Protein AF-A0A527H7B0-F1 (afdb_monomer)

Sequence (97 aa):
HRHSRSQLLHALVGVVLVTTRYGRWMVPPDHAMWIPAGTEHSVEMLGDVSMRSVYVMPQAIPGLPEGLRVVGVTDLMHSLIVESEKLPQGGVLEGRG

Structure (mmCIF, N/CA/C/O backbone):
data_AF-A0A527H7B0-F1
#
_entry.id   AF-A0A5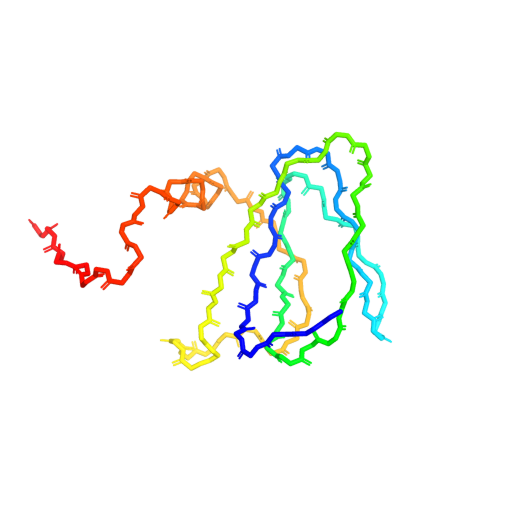27H7B0-F1
#
loop_
_atom_site.group_PDB
_atom_site.id
_atom_site.type_symbol
_atom_site.label_atom_id
_atom_site.label_alt_id
_atom_site.label_comp_id
_atom_site.label_asym_id
_atom_site.label_entity_id
_atom_site.label_seq_id
_atom_site.pdbx_PDB_ins_code
_atom_site.Cartn_x
_atom_site.Cartn_y
_atom_site.Cartn_z
_atom_site.occupancy
_atom_site.B_iso_or_equiv
_atom_site.auth_seq_id
_atom_site.auth_comp_id
_atom_site.auth_asym_id
_atom_site.auth_atom_id
_atom_site.pdbx_PDB_model_num
ATOM 1 N N . HIS A 1 1 ? -2.824 -12.048 6.471 1.00 94.12 1 HIS A N 1
ATOM 2 C CA . HIS A 1 1 ? -2.820 -11.379 7.784 1.00 94.12 1 HIS A CA 1
ATOM 3 C C . HIS A 1 1 ? -3.747 -10.161 7.752 1.00 94.12 1 HIS A C 1
ATOM 5 O O . HIS A 1 1 ? -4.326 -9.870 6.713 1.00 94.12 1 HIS A O 1
ATOM 11 N N . ARG A 1 2 ? -3.947 -9.487 8.890 1.00 94.50 2 ARG A N 1
ATOM 12 C CA . ARG A 1 2 ? -4.730 -8.244 9.010 1.00 94.50 2 ARG A CA 1
ATOM 13 C C . ARG A 1 2 ? -4.134 -7.361 10.103 1.00 94.50 2 ARG A C 1
ATOM 15 O O . ARG A 1 2 ? -3.490 -7.881 11.012 1.00 94.50 2 ARG A O 1
ATOM 22 N N . HIS A 1 3 ? -4.394 -6.063 10.049 1.00 94.88 3 HIS A N 1
ATOM 23 C CA . HIS A 1 3 ? -3.888 -5.074 11.005 1.00 94.88 3 HIS A CA 1
ATOM 24 C C . HIS A 1 3 ? -4.989 -4.075 11.402 1.00 94.88 3 HIS A C 1
ATOM 26 O O . HIS A 1 3 ? -5.970 -3.901 10.680 1.00 94.88 3 HIS A O 1
ATOM 32 N N . SER A 1 4 ? -4.840 -3.420 12.558 1.00 95.38 4 SER A N 1
ATOM 33 C CA . SER A 1 4 ? -5.833 -2.478 13.112 1.00 95.38 4 SER A CA 1
ATOM 34 C C . SER A 1 4 ? -5.783 -1.068 12.509 1.00 95.38 4 SER A C 1
ATOM 36 O O . SER A 1 4 ? -6.703 -0.282 12.715 1.00 95.38 4 SER A O 1
ATOM 38 N N . ARG A 1 5 ? -4.721 -0.737 11.770 1.00 96.31 5 ARG A N 1
ATOM 39 C CA . ARG A 1 5 ? -4.574 0.519 11.013 1.00 96.31 5 ARG A CA 1
ATOM 40 C C . ARG A 1 5 ? -4.931 0.290 9.552 1.00 96.31 5 ARG A C 1
ATOM 42 O O . ARG A 1 5 ? -4.921 -0.850 9.124 1.00 96.31 5 ARG A O 1
ATOM 49 N N . SER A 1 6 ? -5.246 1.317 8.783 1.00 96.62 6 SER A N 1
ATOM 50 C CA . SER A 1 6 ? -5.264 1.191 7.323 1.00 96.62 6 SER A CA 1
ATOM 51 C C . SER A 1 6 ? -3.831 1.239 6.796 1.00 96.62 6 SER A C 1
ATOM 53 O O . SER A 1 6 ? -2.965 1.840 7.433 1.00 96.62 6 SER A O 1
ATOM 55 N N . GLN A 1 7 ? -3.570 0.606 5.661 1.00 97.12 7 GLN A N 1
ATOM 56 C CA . GLN A 1 7 ? -2.252 0.546 5.036 1.00 97.12 7 GLN A CA 1
ATOM 57 C C . GLN A 1 7 ? -2.327 1.103 3.617 1.00 97.12 7 GLN A C 1
ATOM 59 O O . GLN A 1 7 ? -3.197 0.720 2.841 1.00 97.12 7 GLN A O 1
ATOM 64 N N . LEU A 1 8 ? -1.386 1.972 3.266 1.00 96.50 8 LEU A N 1
ATOM 65 C CA . LEU A 1 8 ? -1.060 2.303 1.887 1.00 96.50 8 LEU A CA 1
ATOM 66 C C . LEU A 1 8 ? 0.221 1.550 1.517 1.00 96.50 8 LEU A C 1
ATOM 68 O O . LEU A 1 8 ? 1.298 1.893 2.005 1.00 96.50 8 LEU A O 1
ATOM 72 N N . LEU A 1 9 ? 0.095 0.507 0.700 1.00 97.00 9 LEU A N 1
ATOM 73 C CA . LEU A 1 9 ? 1.203 -0.320 0.225 1.00 97.00 9 LEU A CA 1
ATOM 74 C C . LEU A 1 9 ? 1.660 0.189 -1.139 1.00 97.00 9 LEU A C 1
ATOM 76 O O . LEU A 1 9 ? 0.888 0.144 -2.090 1.00 97.00 9 LEU A O 1
ATOM 80 N N . HIS A 1 10 ? 2.907 0.633 -1.249 1.00 96.69 10 HIS A N 1
ATOM 81 C CA . HIS A 1 10 ? 3.493 1.156 -2.481 1.00 96.69 10 HIS A CA 1
ATOM 82 C C . HIS A 1 10 ? 4.707 0.319 -2.889 1.00 96.69 10 HIS A C 1
ATOM 84 O O . HIS A 1 10 ? 5.632 0.144 -2.092 1.00 96.69 10 HIS A O 1
ATOM 90 N N . ALA A 1 11 ? 4.710 -0.206 -4.112 1.00 94.88 11 ALA A N 1
ATOM 91 C CA . ALA A 1 11 ? 5.899 -0.830 -4.680 1.00 94.88 11 ALA A CA 1
ATOM 92 C C . ALA A 1 11 ? 6.866 0.270 -5.146 1.00 94.88 11 ALA A C 1
ATOM 94 O O . ALA A 1 11 ? 6.447 1.228 -5.777 1.00 94.88 11 ALA A O 1
ATOM 95 N N . LEU A 1 12 ? 8.151 0.143 -4.826 1.00 92.75 12 LEU A N 1
ATOM 96 C CA . LEU A 1 12 ? 9.213 1.017 -5.337 1.00 92.75 12 LEU A CA 1
ATOM 97 C C . LEU A 1 12 ? 9.907 0.386 -6.547 1.00 92.75 12 LEU A C 1
ATOM 99 O O . LEU A 1 12 ? 10.292 1.073 -7.485 1.00 92.75 12 LEU A O 1
ATOM 103 N N . VAL A 1 13 ? 10.088 -0.934 -6.502 1.00 93.50 13 VAL A N 1
ATOM 104 C CA . VAL A 1 13 ? 10.702 -1.751 -7.554 1.00 93.50 13 VAL A CA 1
ATOM 105 C C . VAL A 1 13 ? 9.962 -3.083 -7.601 1.00 93.50 13 VAL A C 1
ATOM 107 O O . VAL A 1 13 ? 9.498 -3.563 -6.564 1.00 93.50 13 VAL A O 1
ATOM 110 N N . GLY A 1 14 ? 9.859 -3.672 -8.793 1.00 93.44 14 GLY A N 1
ATOM 111 C CA . GLY A 1 14 ? 9.168 -4.939 -9.009 1.00 93.44 14 GLY A CA 1
ATOM 112 C C . GLY A 1 14 ? 7.650 -4.809 -8.880 1.00 93.44 14 GLY A C 1
ATOM 113 O O . GLY A 1 14 ? 7.092 -3.719 -8.993 1.00 93.44 14 GLY A O 1
ATOM 114 N N . VAL A 1 15 ? 6.967 -5.935 -8.681 1.00 95.31 15 VAL A N 1
ATOM 115 C CA . VAL A 1 15 ? 5.503 -5.981 -8.614 1.00 95.31 15 VAL A CA 1
ATOM 116 C C . VAL A 1 15 ? 5.055 -6.675 -7.336 1.00 95.31 15 VAL A C 1
ATOM 118 O O . VAL A 1 15 ? 5.508 -7.775 -7.019 1.00 95.31 15 VAL A O 1
ATOM 121 N N . VAL A 1 16 ? 4.110 -6.060 -6.628 1.00 97.25 16 VAL A N 1
ATOM 122 C CA . VAL A 1 16 ? 3.455 -6.675 -5.472 1.00 97.25 16 VAL A CA 1
ATOM 123 C C . VAL A 1 16 ? 2.081 -7.201 -5.870 1.00 97.25 16 VAL A C 1
ATOM 125 O O . VAL A 1 16 ? 1.281 -6.489 -6.468 1.00 97.25 16 VAL A O 1
ATOM 128 N N . LEU A 1 17 ? 1.775 -8.442 -5.507 1.00 97.50 17 LEU A N 1
ATOM 129 C CA . LEU A 1 17 ? 0.438 -9.013 -5.605 1.00 97.50 17 LEU A CA 1
ATOM 130 C C . LEU A 1 17 ? -0.226 -9.018 -4.233 1.00 97.50 17 LEU A C 1
ATOM 132 O O . LEU A 1 17 ? 0.272 -9.632 -3.291 1.00 97.50 17 LEU A O 1
ATOM 136 N N . VAL A 1 18 ? -1.384 -8.377 -4.134 1.00 97.81 18 VAL A N 1
ATOM 137 C CA . VAL A 1 18 ? -2.202 -8.367 -2.921 1.00 97.81 18 VAL A CA 1
ATOM 138 C C . VAL A 1 18 ? -3.431 -9.225 -3.157 1.00 97.81 18 VAL A C 1
ATOM 140 O O . VAL A 1 18 ? -4.198 -8.975 -4.085 1.00 97.81 18 VAL A O 1
ATOM 143 N N . THR A 1 19 ? -3.642 -10.228 -2.313 1.00 98.12 19 THR A N 1
ATOM 144 C CA . THR A 1 19 ? -4.839 -11.078 -2.359 1.00 98.12 19 THR A CA 1
ATOM 145 C C . THR A 1 19 ? -5.701 -10.798 -1.145 1.00 98.12 19 THR A C 1
ATOM 147 O O . THR A 1 19 ? -5.198 -10.755 -0.027 1.00 98.12 19 THR A O 1
ATOM 150 N N . THR A 1 20 ? -7.003 -10.635 -1.346 1.00 97.12 20 THR A N 1
ATOM 151 C CA . THR A 1 20 ? -8.003 -10.544 -0.276 1.00 97.12 20 THR A CA 1
ATOM 152 C C . THR A 1 20 ? -9.179 -11.460 -0.602 1.00 97.12 20 THR A C 1
ATOM 154 O O . THR A 1 20 ? -9.267 -12.009 -1.700 1.00 97.12 20 THR A O 1
ATOM 157 N N . ARG A 1 21 ? -10.149 -11.579 0.311 1.00 96.56 21 ARG A N 1
ATOM 158 C CA . ARG A 1 21 ? -11.411 -12.282 0.013 1.00 96.56 21 ARG A CA 1
ATOM 159 C C . ARG A 1 21 ? -12.199 -11.683 -1.161 1.00 96.56 21 ARG A C 1
ATOM 161 O O . ARG A 1 21 ? -13.093 -12.333 -1.683 1.00 96.56 21 ARG A O 1
ATOM 168 N N . TYR A 1 22 ? -11.906 -10.437 -1.531 1.00 95.50 22 TYR A N 1
ATOM 169 C CA . TYR A 1 22 ? -12.615 -9.702 -2.575 1.00 95.50 22 TYR A CA 1
ATOM 170 C C . TYR A 1 22 ? -11.942 -9.806 -3.949 1.00 95.50 22 TYR A C 1
ATOM 172 O O . TYR A 1 22 ? -12.508 -9.332 -4.929 1.00 95.50 22 TYR A O 1
ATOM 180 N N . GLY A 1 23 ? -10.739 -10.382 -4.034 1.00 96.25 23 GLY A N 1
ATOM 181 C CA . GLY A 1 23 ? -10.007 -10.495 -5.292 1.00 96.25 23 GLY A CA 1
ATOM 182 C C . GLY A 1 23 ? -8.492 -10.475 -5.127 1.00 96.25 23 GLY A C 1
ATOM 183 O O . GLY A 1 23 ? -7.956 -10.627 -4.027 1.00 96.25 23 GLY A O 1
ATOM 184 N N . ARG A 1 24 ? -7.797 -10.276 -6.248 1.00 96.50 24 ARG A N 1
ATOM 185 C CA . ARG A 1 24 ? -6.338 -10.175 -6.312 1.00 96.50 24 ARG A CA 1
ATOM 186 C C .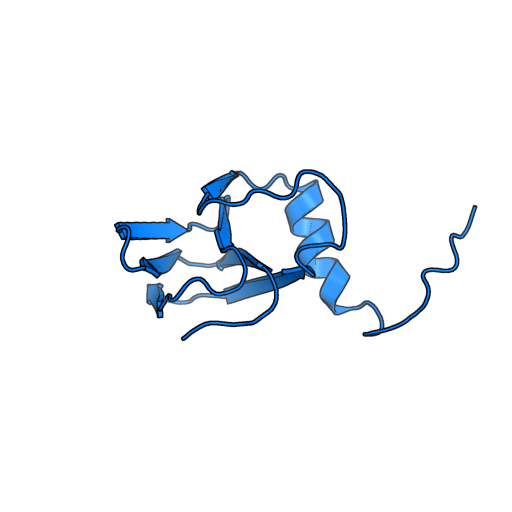 ARG A 1 24 ? -5.955 -8.974 -7.167 1.00 96.50 24 ARG A C 1
ATOM 188 O O . ARG A 1 24 ? -6.488 -8.809 -8.261 1.00 96.50 24 ARG A O 1
ATOM 195 N N . TRP A 1 25 ? -5.041 -8.154 -6.665 1.00 96.44 25 TRP A N 1
ATOM 196 C CA . TRP A 1 25 ? -4.583 -6.926 -7.308 1.00 96.44 25 TRP A CA 1
ATOM 197 C C . TRP A 1 25 ? -3.087 -6.983 -7.536 1.00 96.44 25 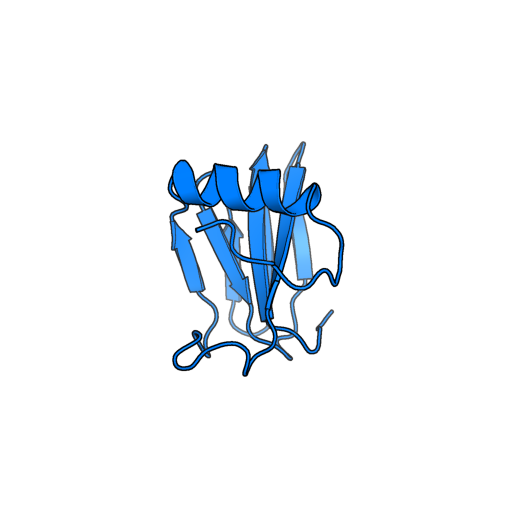TRP A C 1
ATOM 199 O O . TRP A 1 25 ? -2.334 -7.426 -6.670 1.00 96.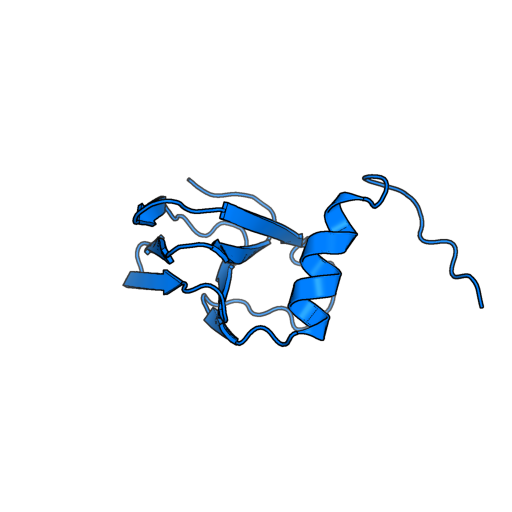44 25 TRP A O 1
ATOM 209 N N . MET A 1 26 ? -2.676 -6.500 -8.700 1.00 95.81 26 MET A N 1
ATOM 210 C CA . MET A 1 26 ? -1.284 -6.265 -9.041 1.00 95.81 26 MET A CA 1
ATOM 211 C C . MET A 1 26 ? -0.958 -4.795 -8.771 1.00 95.81 26 MET A C 1
ATOM 213 O O . MET A 1 26 ? -1.693 -3.912 -9.208 1.00 95.81 26 MET A O 1
ATOM 217 N N . VAL A 1 27 ? 0.125 -4.546 -8.041 1.00 96.56 27 VAL A N 1
ATOM 218 C CA . VAL A 1 27 ? 0.584 -3.217 -7.628 1.00 96.56 27 VAL A CA 1
ATOM 219 C C . VAL A 1 27 ? 1.989 -2.996 -8.204 1.00 96.56 27 VAL A C 1
ATOM 221 O O . VAL A 1 27 ? 2.969 -3.465 -7.616 1.00 96.56 27 VAL A O 1
ATOM 224 N N . PRO A 1 28 ? 2.095 -2.367 -9.388 1.00 95.19 28 PRO A N 1
ATOM 225 C CA . PRO A 1 28 ? 3.373 -1.969 -9.988 1.00 95.19 28 PRO A CA 1
ATOM 226 C C . PRO A 1 28 ? 3.972 -0.705 -9.323 1.00 95.19 28 PRO A C 1
ATOM 228 O O . PRO A 1 28 ? 3.300 -0.084 -8.494 1.00 95.19 28 PRO A O 1
ATOM 231 N N . PRO A 1 29 ? 5.216 -0.305 -9.669 1.00 92.12 29 PRO A N 1
ATOM 232 C CA . PRO A 1 29 ? 5.940 0.784 -8.998 1.00 92.12 29 PRO A CA 1
ATOM 233 C C . PRO A 1 29 ? 5.314 2.182 -9.071 1.00 92.12 29 PRO A C 1
ATOM 235 O O . PRO A 1 29 ? 5.631 3.042 -8.262 1.00 92.12 29 PRO A O 1
ATOM 238 N N . ASP A 1 30 ? 4.433 2.437 -10.031 1.00 93.12 30 ASP A N 1
ATOM 239 C CA . ASP A 1 30 ? 3.704 3.701 -10.207 1.00 93.12 30 ASP A CA 1
ATOM 240 C C . ASP A 1 30 ? 2.346 3.712 -9.477 1.00 93.12 30 ASP A C 1
ATOM 242 O O . ASP A 1 30 ? 1.580 4.675 -9.560 1.00 93.12 30 ASP A O 1
ATOM 246 N N . HIS A 1 31 ? 2.043 2.645 -8.733 1.00 95.88 31 HIS A N 1
ATOM 247 C CA . HIS A 1 31 ? 0.791 2.475 -8.013 1.00 95.88 31 HIS A CA 1
ATOM 248 C C . HIS A 1 31 ? 1.010 2.146 -6.536 1.00 95.88 31 HIS A C 1
ATOM 250 O O . HIS A 1 31 ? 2.056 1.672 -6.082 1.00 95.88 31 HIS A O 1
ATOM 256 N N . ALA A 1 32 ? -0.038 2.388 -5.762 1.00 97.12 32 ALA A N 1
ATOM 257 C CA . ALA A 1 32 ? -0.165 1.914 -4.401 1.00 97.12 32 ALA A CA 1
ATOM 258 C C . ALA A 1 32 ? -1.542 1.290 -4.192 1.00 97.12 32 ALA A C 1
ATOM 260 O O . ALA A 1 32 ? -2.514 1.629 -4.868 1.00 97.12 32 ALA A O 1
ATOM 261 N N . MET A 1 33 ? -1.639 0.391 -3.222 1.00 97.56 33 MET A N 1
ATOM 262 C CA . MET A 1 33 ? -2.898 -0.181 -2.785 1.00 97.56 33 MET A CA 1
ATOM 263 C C . MET A 1 33 ? -3.249 0.316 -1.392 1.00 97.56 33 MET A C 1
ATOM 265 O O . MET A 1 33 ? -2.495 0.141 -0.437 1.00 97.56 33 MET A O 1
ATOM 269 N N . TRP A 1 34 ? -4.427 0.916 -1.284 1.00 97.44 34 TRP A N 1
ATOM 270 C CA . TRP A 1 34 ? -5.074 1.205 -0.020 1.00 97.44 34 TRP A CA 1
ATOM 271 C C . TRP A 1 34 ? -5.804 -0.035 0.492 1.00 97.44 34 TRP A C 1
ATOM 273 O O . TRP A 1 34 ? -6.667 -0.601 -0.190 1.00 97.44 34 TRP A O 1
ATOM 283 N N . ILE A 1 35 ? -5.458 -0.432 1.711 1.00 97.62 35 ILE A N 1
ATOM 284 C CA . ILE A 1 35 ? -5.988 -1.586 2.425 1.00 97.62 35 ILE A CA 1
ATOM 285 C C . ILE A 1 35 ? -6.596 -1.079 3.741 1.00 97.62 35 ILE A C 1
ATOM 287 O O . ILE A 1 35 ? -5.856 -0.734 4.667 1.00 97.62 35 ILE A O 1
ATOM 291 N N . PRO A 1 36 ? -7.933 -1.011 3.857 1.00 97.06 36 PRO A N 1
ATOM 292 C CA . PRO A 1 36 ? -8.592 -0.563 5.078 1.00 97.06 36 PRO A CA 1
ATOM 293 C C . PRO A 1 36 ? -8.262 -1.452 6.282 1.00 97.06 36 PRO A C 1
ATOM 295 O O . PRO A 1 36 ? -8.068 -2.666 6.143 1.00 97.06 36 PRO A O 1
ATOM 298 N N . ALA A 1 37 ? -8.251 -0.859 7.476 1.00 96.50 37 ALA A N 1
ATOM 299 C CA . ALA A 1 37 ? -8.085 -1.590 8.729 1.00 96.50 37 ALA A CA 1
ATOM 300 C C . ALA A 1 37 ? -9.028 -2.795 8.845 1.00 96.50 37 ALA A C 1
ATOM 302 O O . ALA A 1 37 ? -10.188 -2.755 8.443 1.00 96.50 37 ALA A O 1
ATOM 303 N N . GLY A 1 38 ? -8.519 -3.886 9.415 1.00 96.44 38 GLY A N 1
ATOM 304 C CA . GLY A 1 38 ? -9.266 -5.131 9.586 1.00 96.44 38 GLY A CA 1
ATOM 305 C C . GLY A 1 38 ? -9.410 -5.974 8.316 1.00 96.44 38 GLY A C 1
ATOM 306 O O . GLY A 1 38 ? -9.855 -7.118 8.423 1.00 96.44 38 GLY A O 1
ATOM 307 N N . THR A 1 39 ? -8.991 -5.475 7.147 1.00 97.38 39 THR A N 1
ATOM 308 C CA . THR A 1 39 ? -9.018 -6.250 5.900 1.00 97.38 39 THR A CA 1
ATOM 309 C C . THR A 1 39 ? -8.005 -7.384 5.961 1.00 97.38 39 THR A C 1
ATOM 311 O O . THR A 1 39 ? -6.799 -7.162 6.085 1.00 97.38 39 THR A O 1
ATOM 314 N N . GLU A 1 40 ? -8.494 -8.615 5.850 1.00 98.00 40 GLU A N 1
ATOM 315 C CA . GLU A 1 40 ? -7.636 -9.778 5.685 1.00 98.00 40 GLU A CA 1
ATOM 316 C C . GLU A 1 40 ? -7.052 -9.818 4.274 1.00 98.00 40 GLU A C 1
ATOM 318 O O . GLU A 1 40 ? -7.782 -9.775 3.279 1.00 98.00 40 GLU A O 1
ATOM 323 N N . HIS A 1 41 ? -5.727 -9.885 4.203 1.00 98.00 41 HIS A N 1
ATOM 324 C CA . HIS A 1 41 ? -4.991 -9.886 2.951 1.00 98.00 41 HIS A CA 1
ATOM 325 C C . HIS A 1 41 ? -3.676 -10.670 3.051 1.00 98.00 41 HIS A C 1
ATOM 327 O O . HIS A 1 41 ? -3.108 -10.847 4.132 1.00 98.00 41 HIS A O 1
ATOM 333 N N . SER A 1 42 ? -3.166 -11.147 1.923 1.00 97.75 42 SER A N 1
ATOM 334 C CA . SER A 1 42 ? -1.802 -11.659 1.778 1.00 97.75 42 SER A CA 1
ATOM 335 C C . SER A 1 42 ? -1.059 -10.861 0.716 1.00 97.75 42 SER A C 1
ATOM 337 O O . SER A 1 42 ? -1.671 -10.265 -0.172 1.00 97.75 42 SER A O 1
ATOM 339 N N . VAL A 1 43 ? 0.264 -10.830 0.846 1.00 96.88 43 VAL A N 1
ATOM 340 C CA . VAL A 1 43 ? 1.167 -10.091 -0.032 1.00 96.88 43 VAL A CA 1
ATOM 341 C C . VAL A 1 43 ? 2.173 -11.077 -0.603 1.00 96.88 43 VAL A C 1
ATOM 343 O O . VAL A 1 43 ? 2.776 -11.843 0.146 1.00 96.88 43 VAL A O 1
ATOM 346 N N . GLU A 1 44 ? 2.339 -11.048 -1.917 1.00 97.12 44 GLU A N 1
ATOM 347 C CA . GLU A 1 44 ? 3.316 -11.831 -2.663 1.00 97.12 44 GLU A CA 1
ATOM 348 C C . GLU A 1 44 ? 4.189 -10.883 -3.489 1.00 97.12 44 GLU A C 1
ATOM 350 O O . GLU A 1 44 ? 3.699 -9.914 -4.070 1.00 97.12 44 GLU A O 1
ATOM 355 N N . MET A 1 45 ? 5.490 -11.150 -3.514 1.00 95.75 45 MET A N 1
ATOM 356 C CA . MET A 1 45 ? 6.479 -10.355 -4.236 1.00 95.75 45 MET A CA 1
ATOM 357 C C . MET A 1 45 ? 6.837 -11.075 -5.534 1.00 95.75 45 MET A C 1
ATOM 359 O O . MET A 1 45 ? 7.280 -12.222 -5.494 1.00 95.75 45 MET A O 1
ATOM 363 N N . LEU A 1 46 ? 6.640 -10.417 -6.677 1.00 93.38 46 LEU A N 1
ATOM 364 C CA . LEU A 1 46 ? 7.030 -10.946 -7.979 1.00 93.38 46 LEU A CA 1
ATOM 365 C C . LEU A 1 46 ? 8.341 -10.309 -8.447 1.00 93.38 46 LEU A C 1
ATOM 367 O O . LEU A 1 46 ? 8.367 -9.142 -8.843 1.00 93.38 46 LEU A O 1
ATOM 371 N N . GLY A 1 47 ? 9.409 -11.110 -8.445 1.00 89.56 47 GLY A N 1
ATOM 372 C CA . GLY A 1 47 ? 10.765 -10.675 -8.78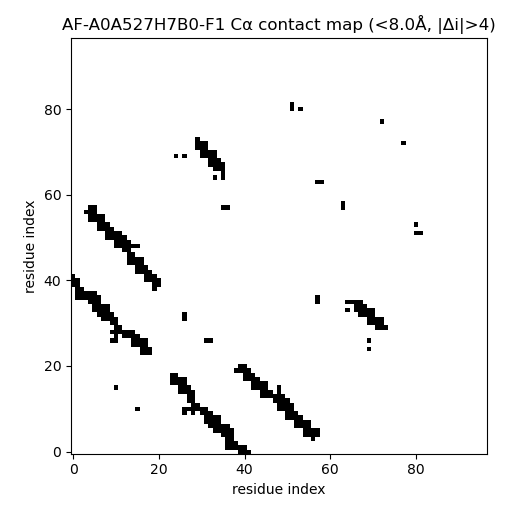9 1.00 89.56 47 GLY A CA 1
ATOM 373 C C . GLY A 1 47 ? 11.461 -9.947 -7.638 1.00 89.56 47 GLY A C 1
ATOM 374 O O . GLY A 1 47 ? 11.093 -10.113 -6.474 1.00 89.56 47 GLY A O 1
ATOM 375 N N . ASP A 1 48 ? 12.461 -9.131 -7.971 1.00 92.38 48 ASP A N 1
ATOM 376 C CA . ASP A 1 48 ? 13.154 -8.289 -6.995 1.00 92.38 48 ASP A CA 1
ATOM 377 C C . ASP A 1 48 ? 12.266 -7.104 -6.616 1.00 92.38 48 ASP A C 1
ATOM 379 O O . ASP A 1 48 ? 12.125 -6.133 -7.363 1.00 92.38 48 ASP A O 1
ATOM 383 N N . VAL A 1 49 ? 11.632 -7.211 -5.448 1.00 93.38 49 VAL A N 1
ATOM 384 C CA . VAL A 1 49 ? 10.671 -6.222 -4.966 1.00 93.38 49 VAL A CA 1
ATOM 385 C C . VAL A 1 49 ? 11.241 -5.426 -3.804 1.00 93.38 49 VAL A C 1
ATOM 387 O O . VAL A 1 49 ? 11.652 -5.977 -2.784 1.00 93.38 49 VAL A O 1
ATOM 390 N N . SER A 1 50 ? 11.158 -4.105 -3.926 1.00 93.38 50 SER A N 1
ATOM 391 C CA . SER A 1 50 ? 11.251 -3.183 -2.797 1.00 93.38 50 SER A CA 1
ATOM 392 C C . SER A 1 50 ? 9.908 -2.490 -2.645 1.00 93.38 50 SER A C 1
ATOM 394 O O . SER A 1 50 ? 9.323 -2.055 -3.634 1.00 93.38 50 SER A O 1
ATOM 396 N N . MET A 1 51 ? 9.402 -2.386 -1.418 1.00 94.31 51 MET A N 1
ATOM 397 C CA . MET A 1 51 ? 8.123 -1.737 -1.139 1.00 94.31 51 MET A CA 1
ATOM 398 C C . MET A 1 51 ? 8.194 -0.861 0.108 1.00 94.31 51 MET A C 1
ATOM 400 O O . MET A 1 51 ? 9.095 -0.993 0.943 1.00 94.31 51 MET A O 1
ATOM 404 N N . ARG A 1 52 ? 7.208 0.024 0.235 1.00 94.62 52 ARG A N 1
ATOM 405 C CA . ARG A 1 52 ? 6.957 0.870 1.401 1.00 94.62 52 ARG A CA 1
ATOM 406 C C . ARG A 1 52 ? 5.518 0.730 1.843 1.00 94.62 52 ARG A C 1
ATOM 408 O O . ARG A 1 52 ? 4.624 0.460 1.045 1.00 94.62 52 ARG A O 1
ATOM 415 N N . SER A 1 53 ? 5.298 0.872 3.142 1.00 94.38 53 SER A N 1
ATOM 416 C CA . SER A 1 53 ? 3.967 0.802 3.732 1.00 94.38 53 SER A CA 1
ATOM 417 C C . SER A 1 53 ? 3.774 1.948 4.701 1.00 94.38 53 SER A C 1
ATOM 419 O O . SER A 1 53 ? 4.500 2.059 5.685 1.00 94.38 53 SER A O 1
ATOM 421 N N . VAL A 1 54 ? 2.770 2.774 4.428 1.00 94.00 54 VAL A N 1
ATOM 422 C CA . VAL A 1 54 ? 2.339 3.838 5.335 1.00 94.00 54 VAL A CA 1
ATOM 423 C C . VAL A 1 54 ? 1.101 3.356 6.071 1.00 94.00 54 VAL A C 1
ATOM 425 O O . VAL A 1 54 ? 0.116 2.968 5.446 1.00 94.00 54 VAL A O 1
ATOM 428 N N . TYR A 1 55 ? 1.145 3.384 7.401 1.00 94.00 55 TYR A N 1
ATOM 429 C CA . TYR A 1 55 ? 0.014 2.993 8.234 1.00 94.00 55 TYR A CA 1
ATOM 430 C C . TYR A 1 55 ? -0.705 4.217 8.783 1.00 94.00 55 TYR A C 1
ATOM 432 O O . TYR A 1 55 ? -0.094 5.084 9.402 1.00 94.00 55 TYR A O 1
ATOM 440 N N . VAL A 1 56 ? -2.022 4.246 8.611 1.00 93.25 56 VAL A N 1
ATOM 441 C CA . VAL A 1 56 ? -2.881 5.373 8.979 1.00 93.25 56 VAL A CA 1
ATOM 442 C C . VAL A 1 56 ? -3.943 4.887 9.960 1.00 93.25 56 VAL A C 1
ATOM 444 O O . VAL A 1 56 ? -4.574 3.854 9.739 1.00 93.25 56 VAL A O 1
ATOM 447 N N . MET A 1 57 ? -4.154 5.603 11.068 1.00 94.62 57 MET A N 1
ATOM 448 C CA . MET A 1 57 ? -5.274 5.283 11.961 1.00 94.62 57 MET A CA 1
ATOM 449 C C . MET A 1 57 ? -6.602 5.548 11.22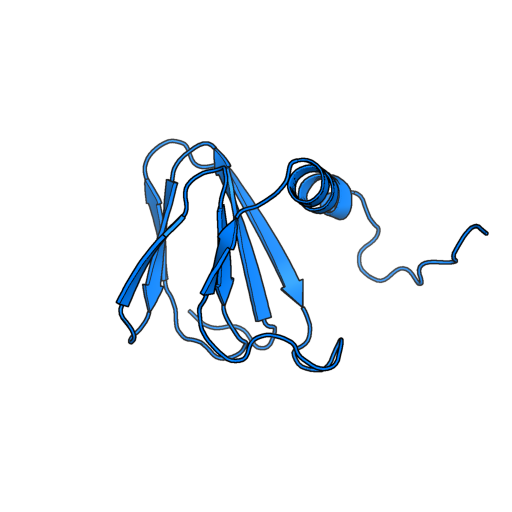9 1.00 94.62 57 MET A C 1
ATOM 451 O O . MET A 1 57 ? -6.711 6.591 10.586 1.00 94.62 57 MET A O 1
ATOM 455 N N . PRO A 1 58 ? -7.624 4.675 11.321 1.00 90.12 58 PRO A N 1
ATOM 456 C CA . PRO A 1 58 ? -8.861 4.845 10.548 1.00 90.12 58 PRO A CA 1
ATOM 457 C C . PRO A 1 58 ? -9.619 6.149 10.837 1.00 90.12 58 PRO A C 1
ATOM 459 O O . PRO A 1 58 ? -10.402 6.595 10.010 1.00 90.12 58 PRO A O 1
ATOM 462 N N . GLN A 1 59 ? -9.371 6.770 11.991 1.00 89.69 59 GLN A N 1
ATOM 463 C CA . GLN A 1 59 ? -9.961 8.043 12.413 1.00 89.69 59 GLN A CA 1
ATOM 464 C C . GLN A 1 59 ? -8.964 9.212 12.367 1.00 89.69 59 GLN A C 1
ATOM 466 O O . GLN A 1 59 ? -9.236 10.261 12.940 1.00 89.69 59 GLN A O 1
ATOM 471 N N . ALA A 1 60 ? -7.802 9.045 11.722 1.00 90.88 60 ALA A N 1
ATOM 472 C CA . ALA A 1 60 ? -6.789 10.099 11.649 1.00 90.88 60 ALA A CA 1
ATOM 473 C C . ALA A 1 60 ? -7.313 11.356 10.940 1.00 90.88 60 ALA A C 1
ATOM 475 O O . ALA A 1 60 ? -7.016 12.466 11.371 1.00 90.88 60 ALA A O 1
ATOM 476 N N . ILE A 1 61 ? -8.092 11.173 9.867 1.00 91.81 61 ILE A N 1
ATOM 477 C CA . ILE A 1 61 ? -8.756 12.248 9.123 1.00 91.81 61 ILE A CA 1
ATOM 478 C C . ILE A 1 61 ? -10.146 11.786 8.651 1.00 91.81 61 ILE A C 1
ATOM 480 O O . ILE A 1 61 ? -10.323 10.600 8.354 1.00 91.81 61 ILE A O 1
ATOM 484 N N . PRO A 1 62 ? -11.136 12.691 8.543 1.00 91.31 62 PRO A N 1
ATOM 485 C CA . PRO A 1 62 ? -12.420 12.374 7.924 1.00 91.31 62 PRO A CA 1
ATOM 486 C C . PRO A 1 62 ? -12.264 11.998 6.444 1.00 91.31 62 PRO A C 1
ATOM 488 O O . PRO A 1 62 ? -11.433 12.565 5.738 1.00 91.31 62 PRO A O 1
ATOM 491 N N . GLY A 1 63 ? -13.100 11.078 5.958 1.00 90.12 63 GLY A N 1
ATOM 492 C CA . GLY A 1 63 ? -13.180 10.749 4.529 1.00 90.12 63 GLY A CA 1
ATOM 493 C C . GLY A 1 63 ? -12.107 9.787 4.008 1.00 90.12 63 GLY A C 1
ATOM 494 O O . GLY A 1 63 ? -11.939 9.675 2.794 1.00 90.12 63 GLY A O 1
ATOM 495 N N . LEU A 1 64 ? -11.390 9.077 4.889 1.00 91.81 64 LEU A N 1
ATOM 496 C CA . LEU A 1 64 ? -10.515 7.986 4.454 1.00 91.81 64 LEU A CA 1
ATOM 497 C C . LEU A 1 64 ? -11.316 6.914 3.691 1.00 91.81 64 LEU A C 1
ATOM 499 O O . LEU A 1 64 ? -12.433 6.591 4.099 1.00 91.81 64 LEU A O 1
ATOM 503 N N . PRO A 1 65 ? -10.765 6.323 2.612 1.00 93.56 65 PRO A N 1
ATOM 504 C CA . PRO A 1 65 ? -11.484 5.303 1.861 1.00 93.56 65 PRO A CA 1
ATOM 505 C C . PRO A 1 65 ? -11.786 4.069 2.721 1.00 93.56 65 PRO A C 1
ATOM 507 O O . PRO A 1 65 ? -10.889 3.482 3.328 1.00 93.56 65 PRO A O 1
ATOM 510 N N . GLU A 1 66 ? -13.044 3.636 2.728 1.00 93.31 66 GLU A N 1
ATOM 511 C CA . GLU A 1 66 ? -13.486 2.446 3.474 1.00 93.31 66 GLU A CA 1
ATOM 512 C C . GLU A 1 66 ? -13.288 1.139 2.694 1.00 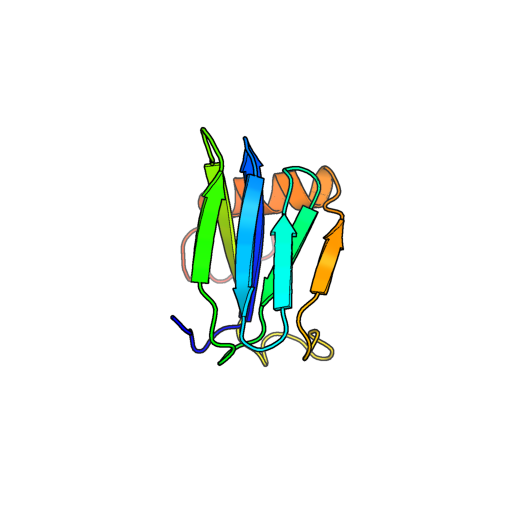93.31 66 GLU A C 1
ATOM 514 O O . GLU A 1 66 ? -13.307 0.053 3.268 1.00 93.31 66 GLU A O 1
ATOM 519 N N . GLY A 1 67 ? -13.094 1.237 1.377 1.00 94.44 67 GLY A N 1
ATOM 520 C CA . GLY A 1 67 ? -12.904 0.100 0.480 1.00 94.44 67 GLY A CA 1
ATOM 521 C C . GLY A 1 67 ? -11.459 -0.070 0.021 1.00 94.44 67 GLY A C 1
ATOM 522 O O . GLY A 1 67 ? -10.673 0.878 0.013 1.00 94.44 67 GLY A O 1
ATOM 523 N N . LEU A 1 68 ? -11.137 -1.287 -0.423 1.00 96.94 68 LEU A N 1
ATOM 524 C CA . LEU A 1 68 ? -9.904 -1.573 -1.157 1.00 96.94 68 LEU A CA 1
ATOM 525 C C . LEU A 1 68 ? -9.818 -0.691 -2.407 1.00 96.94 68 LEU A C 1
ATOM 527 O O . LEU A 1 68 ? -10.789 -0.583 -3.160 1.00 96.94 68 LEU A O 1
ATOM 531 N N . ARG A 1 69 ? -8.657 -0.082 -2.653 1.00 95.19 69 ARG A N 1
ATOM 532 C CA . ARG A 1 69 ? -8.450 0.759 -3.838 1.00 95.19 69 ARG A CA 1
ATOM 533 C C . ARG A 1 69 ? -7.004 0.718 -4.301 1.00 95.19 69 ARG A C 1
ATOM 535 O O . ARG A 1 69 ? -6.101 0.859 -3.488 1.00 95.19 69 ARG A O 1
ATOM 542 N N . VAL A 1 70 ? -6.802 0.619 -5.610 1.00 95.38 70 VAL A N 1
ATOM 543 C CA . VAL A 1 70 ? -5.515 0.930 -6.238 1.00 95.38 70 VAL A CA 1
ATOM 544 C C . VAL A 1 70 ? -5.516 2.406 -6.626 1.00 95.38 70 VAL A C 1
ATOM 546 O O . VAL A 1 70 ? -6.490 2.898 -7.199 1.00 95.38 70 VAL A O 1
ATOM 549 N N . VAL A 1 71 ? -4.458 3.122 -6.269 1.00 94.94 71 VAL A N 1
ATOM 550 C CA . VAL A 1 71 ? -4.274 4.545 -6.563 1.00 94.94 71 VAL A CA 1
ATOM 551 C C . VAL A 1 71 ? -2.976 4.741 -7.334 1.00 94.94 71 VAL A C 1
ATOM 553 O O . VAL A 1 71 ? -1.980 4.082 -7.040 1.00 94.94 71 VAL A O 1
ATOM 556 N N . GLY A 1 72 ? -2.993 5.643 -8.314 1.00 96.00 72 GLY A N 1
ATOM 557 C CA . GLY A 1 72 ? -1.766 6.104 -8.959 1.00 96.00 72 GLY A CA 1
ATOM 558 C C . GLY A 1 72 ? -0.945 6.945 -7.985 1.00 96.00 72 GLY A C 1
ATOM 559 O O . GLY A 1 72 ? -1.506 7.712 -7.195 1.00 96.00 72 GLY A O 1
ATOM 560 N N . VAL A 1 73 ? 0.373 6.789 -8.026 1.00 96.00 73 VAL A N 1
ATOM 561 C CA . VAL A 1 73 ? 1.309 7.519 -7.171 1.00 96.00 73 VAL A CA 1
ATOM 562 C C . VAL A 1 73 ? 2.038 8.549 -8.019 1.00 96.00 73 VAL A C 1
ATOM 564 O O . VAL A 1 73 ? 2.694 8.217 -8.997 1.00 96.00 73 VAL A O 1
ATOM 567 N N . THR A 1 74 ? 1.903 9.819 -7.646 1.00 96.31 74 THR A N 1
ATOM 568 C CA . THR A 1 74 ? 2.664 10.907 -8.267 1.00 96.31 74 THR A CA 1
ATOM 569 C C . THR A 1 74 ? 4.093 10.931 -7.732 1.00 96.31 74 THR A C 1
ATOM 571 O O . THR A 1 74 ? 4.338 10.490 -6.608 1.00 96.31 74 THR A O 1
ATOM 574 N N . ASP A 1 75 ? 5.020 11.541 -8.471 1.00 94.94 75 ASP A N 1
ATOM 575 C CA . ASP A 1 75 ? 6.419 11.692 -8.035 1.00 94.94 75 ASP A CA 1
ATOM 576 C C . ASP A 1 75 ? 6.546 12.388 -6.670 1.00 94.94 75 ASP A C 1
ATOM 578 O O . ASP A 1 75 ? 7.382 12.016 -5.841 1.00 94.94 75 ASP A O 1
ATOM 582 N N . LEU A 1 76 ? 5.675 13.371 -6.397 1.00 95.75 76 LEU A N 1
ATOM 583 C CA . LEU A 1 76 ? 5.613 14.032 -5.094 1.00 95.75 76 LEU A CA 1
ATOM 584 C C . LEU A 1 76 ? 5.221 13.042 -3.991 1.00 95.75 76 LEU A C 1
ATOM 586 O O . LEU A 1 76 ? 5.883 12.986 -2.959 1.00 95.75 76 LEU A O 1
ATOM 590 N N . MET A 1 77 ? 4.166 12.251 -4.196 1.00 94.88 77 MET A N 1
ATOM 591 C CA . MET A 1 77 ? 3.717 11.276 -3.200 1.00 94.88 77 MET A CA 1
ATOM 592 C C . MET A 1 77 ? 4.753 10.166 -2.993 1.00 94.88 77 MET A C 1
ATOM 594 O O . MET A 1 77 ? 5.021 9.798 -1.853 1.00 94.88 77 MET A O 1
ATOM 598 N N . HIS A 1 78 ? 5.370 9.675 -4.070 1.00 94.00 78 HIS A N 1
ATOM 599 C CA . HIS A 1 78 ? 6.478 8.723 -4.002 1.00 94.00 78 HIS A CA 1
ATOM 600 C C . HIS A 1 78 ? 7.603 9.260 -3.111 1.00 94.00 78 HIS A C 1
ATOM 602 O O . HIS A 1 78 ? 8.000 8.608 -2.144 1.00 94.00 78 HIS A O 1
ATOM 608 N N . SER A 1 79 ? 8.046 10.491 -3.381 1.00 94.75 79 SER A N 1
ATOM 609 C CA . SER A 1 79 ? 9.097 11.151 -2.602 1.00 94.75 79 SER A CA 1
ATOM 610 C C . SER A 1 79 ? 8.696 11.306 -1.134 1.00 94.75 79 SER A C 1
ATOM 612 O O . SER A 1 79 ? 9.478 1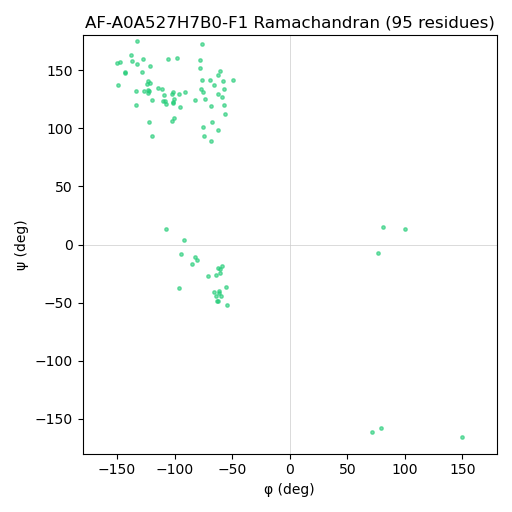0.972 -0.251 1.00 94.75 79 SER A O 1
ATOM 614 N N . LEU A 1 80 ? 7.461 11.733 -0.845 1.00 94.19 80 LEU A N 1
ATOM 615 C CA . LEU A 1 80 ? 6.962 11.858 0.530 1.00 94.19 80 LEU A CA 1
ATOM 616 C C . LEU A 1 80 ? 6.935 10.515 1.270 1.00 94.19 80 LEU A C 1
ATOM 618 O O . LEU A 1 80 ? 7.313 10.459 2.438 1.00 94.19 80 LEU A O 1
ATOM 622 N N . ILE A 1 81 ? 6.517 9.431 0.609 1.00 93.12 81 ILE A N 1
ATOM 623 C CA . ILE A 1 81 ? 6.516 8.084 1.196 1.00 93.12 81 ILE A CA 1
ATOM 624 C C . ILE A 1 81 ? 7.947 7.662 1.546 1.00 93.12 81 ILE A C 1
ATOM 626 O O . ILE A 1 81 ? 8.186 7.214 2.667 1.00 93.12 81 ILE A O 1
ATOM 630 N N . VAL A 1 82 ? 8.895 7.827 0.620 1.00 92.38 82 VAL A N 1
ATOM 631 C CA . VAL A 1 82 ? 10.304 7.455 0.827 1.00 92.38 82 VAL A CA 1
ATOM 632 C C . VAL A 1 82 ? 10.944 8.292 1.938 1.00 92.38 82 VAL A C 1
ATOM 634 O O . VAL A 1 82 ? 11.612 7.750 2.816 1.00 92.38 82 VAL A O 1
ATOM 637 N N . GLU A 1 83 ? 10.707 9.602 1.955 1.00 92.31 83 GLU A N 1
ATOM 638 C CA . GLU A 1 83 ? 11.267 10.498 2.971 1.00 92.31 83 GLU A CA 1
ATOM 639 C C . GLU A 1 83 ? 10.626 10.306 4.353 1.00 92.31 83 GLU A C 1
ATOM 641 O O . GLU A 1 83 ? 11.287 10.526 5.369 1.00 92.31 83 GLU A O 1
ATOM 646 N N . SER A 1 84 ? 9.373 9.836 4.422 1.00 89.94 84 SER A N 1
ATOM 647 C CA . SER A 1 84 ? 8.685 9.606 5.700 1.00 89.94 84 SER A CA 1
ATOM 648 C C . SER A 1 84 ? 9.387 8.585 6.600 1.00 89.94 84 SER A C 1
ATOM 650 O O . SER A 1 84 ? 9.272 8.672 7.820 1.00 89.94 84 SER A O 1
ATOM 652 N N . GLU A 1 85 ? 10.175 7.667 6.032 1.00 84.12 85 GLU A N 1
ATOM 653 C CA . GLU A 1 85 ? 10.975 6.704 6.803 1.00 84.12 85 GLU A CA 1
ATOM 654 C C . GLU A 1 85 ? 12.049 7.368 7.663 1.00 84.12 85 GLU A C 1
ATOM 656 O O . GLU A 1 85 ? 12.462 6.814 8.681 1.00 84.12 85 GLU A O 1
ATOM 661 N N . LYS A 1 86 ? 12.509 8.553 7.256 1.00 86.50 86 LYS A N 1
ATOM 662 C CA . LYS A 1 86 ? 13.535 9.317 7.969 1.00 86.50 86 LYS A CA 1
ATOM 663 C C . LYS A 1 86 ? 12.945 10.120 9.127 1.00 86.50 86 LYS A C 1
ATOM 665 O O . LYS A 1 86 ? 13.699 10.670 9.930 1.00 86.50 86 LYS A O 1
ATOM 670 N N . LEU A 1 87 ? 11.615 10.219 9.213 1.00 81.44 87 LEU A N 1
ATOM 671 C CA . LEU A 1 87 ? 10.951 10.964 10.273 1.00 81.44 87 LEU A CA 1
ATOM 672 C C . LEU A 1 87 ? 10.971 10.174 11.591 1.00 81.44 87 LEU A C 1
ATOM 674 O O . LEU A 1 87 ? 10.768 8.956 11.591 1.00 81.44 87 LEU A O 1
ATOM 678 N N . PRO A 1 88 ? 11.157 10.851 12.738 1.00 75.56 88 PRO A N 1
ATOM 679 C CA . PRO A 1 88 ? 11.046 10.208 14.039 1.00 75.56 88 PRO A CA 1
ATOM 680 C C . PRO A 1 88 ? 9.652 9.601 14.219 1.00 75.56 88 PRO A C 1
ATOM 682 O O . PRO A 1 88 ? 8.636 10.290 14.090 1.00 75.56 88 PRO A O 1
ATOM 685 N N . GLN A 1 89 ? 9.588 8.317 14.563 1.00 65.56 89 GLN A N 1
ATOM 686 C CA . GLN A 1 89 ? 8.320 7.664 14.874 1.00 65.56 89 GLN A CA 1
ATOM 687 C C . GLN A 1 89 ? 7.760 8.249 16.181 1.00 65.56 89 GLN A C 1
ATOM 689 O O . GLN A 1 89 ? 8.261 7.953 17.262 1.00 65.56 89 GLN A O 1
ATOM 694 N N . GLY A 1 90 ? 6.731 9.098 16.076 1.00 59.16 90 GLY A N 1
ATOM 695 C CA . GLY A 1 90 ? 6.034 9.687 17.228 1.00 59.16 90 GLY A CA 1
ATOM 696 C C . GLY A 1 90 ? 6.426 11.121 17.604 1.00 59.16 90 GLY A C 1
ATOM 697 O O . GLY A 1 90 ? 6.051 11.573 18.683 1.00 59.16 90 GLY A O 1
ATOM 698 N N . GLY A 1 91 ? 7.147 11.852 16.749 1.00 48.16 91 GLY A N 1
ATOM 699 C CA . GLY A 1 91 ? 7.392 13.282 16.964 1.00 48.16 91 GLY A CA 1
ATOM 700 C C . GLY A 1 91 ? 6.156 14.129 16.651 1.00 48.16 91 GLY A C 1
ATOM 701 O O . GLY A 1 91 ? 5.564 13.989 15.581 1.00 48.16 91 GLY A O 1
ATOM 702 N N . VAL A 1 92 ? 5.780 15.034 17.562 1.00 48.06 92 VAL A N 1
ATOM 703 C CA . VAL A 1 92 ? 4.915 16.172 17.218 1.00 48.06 92 VAL A CA 1
ATOM 704 C C . VAL A 1 92 ? 5.625 16.926 16.098 1.00 48.06 92 VAL A C 1
ATOM 706 O O . VAL A 1 92 ? 6.764 17.358 16.272 1.00 48.06 92 VAL A O 1
ATOM 709 N N . LEU A 1 93 ? 4.985 17.038 14.935 1.00 53.47 93 LEU A N 1
ATOM 710 C CA . LEU A 1 93 ? 5.468 17.901 13.866 1.00 53.47 93 LEU A CA 1
ATOM 711 C C . LEU A 1 93 ? 5.303 19.343 14.359 1.00 53.47 93 LEU A C 1
ATOM 713 O O . LEU A 1 93 ? 4.247 19.945 14.177 1.00 53.47 93 LEU A O 1
ATOM 717 N N . GLU A 1 94 ? 6.313 19.883 15.044 1.00 46.94 94 GLU A N 1
ATOM 718 C CA . GLU A 1 94 ? 6.418 21.327 15.239 1.00 46.94 94 GLU A CA 1
ATOM 719 C C . GLU A 1 94 ? 6.568 21.941 13.849 1.00 46.94 94 GLU A C 1
ATOM 721 O O . GLU A 1 94 ? 7.631 21.895 13.225 1.00 46.94 94 GLU A O 1
ATOM 726 N N . GLY A 1 95 ? 5.444 22.431 13.325 1.00 42.69 95 GLY A N 1
ATOM 727 C CA . GLY A 1 95 ? 5.394 23.133 12.059 1.00 42.69 95 GLY A CA 1
ATOM 728 C C . GLY A 1 95 ? 6.358 24.307 12.113 1.00 42.69 95 GLY A C 1
ATOM 729 O O . GLY A 1 95 ? 6.145 25.261 12.858 1.00 42.69 95 GLY A O 1
ATOM 730 N N . ARG A 1 96 ? 7.426 24.235 11.321 1.00 47.66 96 ARG A N 1
ATOM 731 C CA . ARG A 1 96 ? 8.212 25.417 10.987 1.00 47.66 96 ARG A CA 1
ATOM 732 C C . ARG A 1 96 ? 7.399 26.216 9.975 1.00 47.66 96 ARG A C 1
ATOM 734 O O . ARG A 1 96 ? 7.398 25.881 8.791 1.00 47.66 96 ARG A O 1
ATOM 741 N N . GLY A 1 97 ? 6.629 27.171 10.494 1.00 42.84 97 GLY A N 1
ATOM 742 C CA . GLY A 1 97 ? 6.164 28.324 9.725 1.00 42.84 97 GLY A CA 1
ATOM 743 C C . GLY A 1 97 ? 7.311 29.265 9.384 1.00 42.84 97 GLY A C 1
ATOM 744 O O . GLY A 1 97 ? 8.409 29.103 9.968 1.00 42.84 97 GLY A O 1
#

Secondary structure (DSSP, 8-state):
---SSEEEEEEEEEEEEEEETTEEEEE-TTEEEEE-TT--EEEEEEEEEEEEEEEE-TTSSTT---S-EEEE--HHHHHHHHHHTTS-TT-------

Radius of gyration: 13.98 Å; Cα contacts (8 Å, |Δi|>4): 177; chains: 1; bounding box: 27×41×27 Å

Foldseek 3Di:
DFAQWKKWKAWCAAWKWKDFPVGIDIHHRQKIKIGHHPTDIDIDTDPDIDMFMDTHHPVNDPPDDPDIDMDGADPVNVVCRVCVVVDPDDDDPPDPD

Solvent-accessible surface area (backbone atoms only — not comparable to full-atom values): 5645 Å² total; per-residue (Å²): 89,66,47,84,38,20,36,41,39,30,23,69,35,43,33,35,38,41,37,40,95,90,49,74,46,82,29,43,47,58,23,27,37,38,40,33,48,64,49,54,35,46,80,47,71,49,72,75,57,42,71,49,72,50,75,40,58,74,79,74,50,89,87,63,72,82,56,77,41,79,42,80,50,49,74,66,54,50,49,51,60,64,54,51,74,77,50,69,92,84,62,80,80,77,75,83,124

Nearest PDB structures (foldseek):
  1sfn-assembly1_A  TM=8.469E-01  e=2.539E-03  Deinococcus radiodurans
  5u9e-assembly1_B  TM=6.992E-01  e=5.217E-03  Bacteria Latreille et al. 1825
  4aq6-assembly2_K  TM=7.945E-01  e=1.580E-02  Pseudomonas putida KT2440
  4aq2-assembly2_J  TM=7.908E-01  e=2.328E-02  Pseudomonas putida KT2440
  4aq2-assembly1_F  TM=7.933E-01  e=3.431E-02  Pseudomonas putida KT2440

pLDDT: mean 90.26, std 13.33, range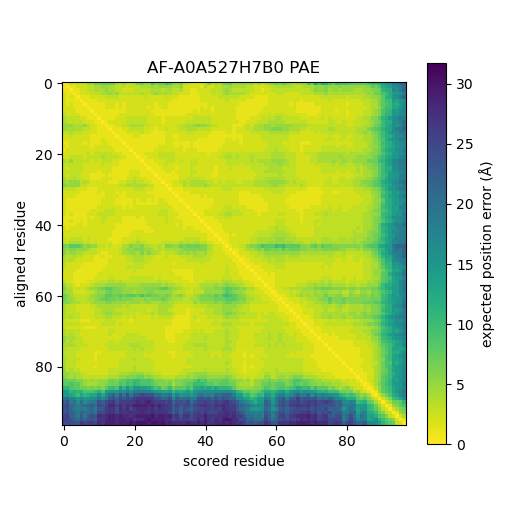 [42.69, 98.12]

Mean predicted aligned error: 5.37 Å